Protein AF-X8BFB1-F1 (afdb_monomer_lite)

Foldseek 3Di:
DDFPDFDDDPVLVCVVVVVDDDPDPPDHGTDRTDDDDPDADPDHDDDDD

Sequence (49 aa):
MAVRACGVCRTDLHVAEGDLPVHRKHVTPGHEVVGEVVEVGRTPKTRSR

Organism: NCBI:txid1299334

InterPro domains:
  IPR011032 GroES-like superfamily [SSF50129] (3-42)
  IPR013154 Alcohol dehydrogenase-like, N-terminal [PF08240] (2-43)

pLDDT: mean 92.44, std 6.48, range [68.5, 98.38]

Secondary structure (DSSP, 8-state):
-EEEEEE--HHHHHHHHT-S--SSTTPPP--EEEEE-----SS------

Radius of gyration: 14.37 Å; chains: 1; bounding box: 27×28×35 Å

Structure (mmCIF, N/CA/C/O backbone):
data_AF-X8BFB1-F1
#
_entry.id   AF-X8BFB1-F1
#
loop_
_atom_site.group_PDB
_atom_site.id
_atom_site.type_symbol
_atom_site.label_atom_id
_atom_site.label_alt_id
_atom_site.label_comp_id
_atom_site.label_asym_id
_atom_site.label_entity_id
_atom_site.label_seq_id
_atom_site.pdbx_PDB_ins_code
_atom_site.Cartn_x
_atom_site.Cartn_y
_atom_site.Cartn_z
_atom_site.occupancy
_atom_site.B_iso_or_equiv
_atom_site.auth_seq_id
_atom_site.auth_comp_id
_atom_site.auth_asym_id
_atom_site.auth_atom_id
_atom_site.pdbx_PDB_model_num
ATOM 1 N N . MET A 1 1 ? -9.056 -0.737 9.767 1.00 91.56 1 MET A N 1
ATOM 2 C CA . MET A 1 1 ? -9.129 0.502 8.956 1.00 91.56 1 MET A CA 1
ATOM 3 C C . MET A 1 1 ? -9.779 0.164 7.625 1.00 91.56 1 MET A C 1
ATOM 5 O O . MET A 1 1 ? -9.497 -0.909 7.108 1.00 91.56 1 MET A O 1
ATOM 9 N N . ALA A 1 2 ? -10.626 1.042 7.094 1.00 97.44 2 ALA A N 1
ATOM 10 C CA . ALA A 1 2 ? -11.144 0.960 5.731 1.00 97.44 2 ALA A CA 1
ATOM 11 C C . ALA A 1 2 ? -10.323 1.883 4.819 1.00 97.44 2 ALA A C 1
ATOM 13 O O . ALA A 1 2 ? -10.217 3.080 5.087 1.00 97.44 2 ALA A O 1
ATOM 14 N N . VAL A 1 3 ? -9.718 1.32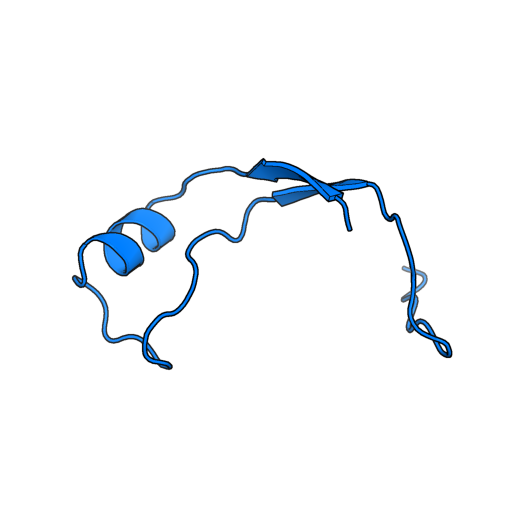5 3.767 1.00 97.44 3 VAL A N 1
ATOM 15 C CA . VAL A 1 3 ? -8.894 2.076 2.807 1.00 97.44 3 VAL A CA 1
ATOM 16 C C . VAL A 1 3 ? -9.795 2.907 1.894 1.00 97.44 3 VAL A C 1
ATOM 18 O O . VAL A 1 3 ? -10.724 2.373 1.297 1.00 97.44 3 VAL A O 1
ATOM 21 N N . ARG A 1 4 ? -9.517 4.211 1.778 1.00 98.38 4 ARG A N 1
ATOM 22 C CA . ARG A 1 4 ? -10.184 5.110 0.819 1.00 98.38 4 ARG A CA 1
ATOM 23 C C . ARG A 1 4 ? -9.363 5.251 -0.459 1.00 98.38 4 ARG A C 1
ATOM 25 O O . ARG A 1 4 ? -9.924 5.234 -1.548 1.00 98.38 4 ARG A O 1
ATOM 32 N N . ALA A 1 5 ? -8.045 5.366 -0.309 1.00 98.12 5 ALA A N 1
ATOM 33 C CA . ALA A 1 5 ? -7.090 5.383 -1.407 1.00 98.12 5 ALA A CA 1
ATOM 34 C C . ALA A 1 5 ? -5.716 4.883 -0.934 1.00 98.12 5 ALA A C 1
ATOM 36 O O . ALA A 1 5 ? -5.388 4.963 0.253 1.00 98.12 5 ALA A O 1
ATOM 37 N N . CYS A 1 6 ? -4.914 4.393 -1.877 1.00 98.38 6 CYS A N 1
ATOM 38 C CA . CYS A 1 6 ? -3.506 4.064 -1.682 1.00 98.38 6 CYS A CA 1
ATOM 39 C C . CYS A 1 6 ? -2.708 4.662 -2.841 1.00 98.38 6 CYS A C 1
ATOM 41 O O . CYS A 1 6 ? -3.078 4.466 -3.999 1.00 98.38 6 CYS A O 1
ATOM 43 N N . GLY A 1 7 ? -1.639 5.393 -2.529 1.00 98.25 7 GLY A N 1
ATOM 44 C CA . GLY A 1 7 ? -0.625 5.763 -3.510 1.00 98.25 7 GLY A CA 1
ATOM 45 C C . GLY A 1 7 ? 0.083 4.523 -4.056 1.00 98.25 7 GLY A C 1
ATOM 46 O O . GLY A 1 7 ? 0.132 3.485 -3.393 1.00 98.25 7 GLY A O 1
ATOM 47 N N . VAL A 1 8 ? 0.593 4.637 -5.281 1.00 97.94 8 VAL A N 1
ATOM 48 C CA . VAL A 1 8 ? 1.456 3.629 -5.903 1.00 97.94 8 VAL A CA 1
ATOM 49 C C . VAL A 1 8 ? 2.810 4.277 -6.118 1.00 97.94 8 VAL A C 1
ATOM 51 O O . VAL A 1 8 ? 2.961 5.149 -6.977 1.00 97.94 8 VAL A O 1
ATOM 54 N N . CYS A 1 9 ? 3.797 3.852 -5.341 1.00 97.31 9 CYS A N 1
ATOM 55 C CA . CYS A 1 9 ? 5.166 4.310 -5.507 1.00 97.31 9 CYS A CA 1
ATOM 56 C C . CYS A 1 9 ? 5.972 3.331 -6.377 1.00 97.31 9 CYS A C 1
ATOM 58 O O . CYS A 1 9 ? 5.503 2.267 -6.788 1.00 97.31 9 CYS A O 1
ATOM 60 N N . ARG A 1 10 ? 7.247 3.654 -6.613 1.00 96.56 10 ARG A N 1
ATOM 61 C CA . ARG A 1 10 ? 8.153 2.782 -7.372 1.00 96.56 10 ARG A CA 1
ATOM 62 C C . ARG A 1 10 ? 8.368 1.412 -6.715 1.00 96.56 10 ARG A C 1
ATOM 64 O O . ARG A 1 10 ? 8.432 0.409 -7.416 1.00 96.56 10 ARG A O 1
ATOM 71 N N .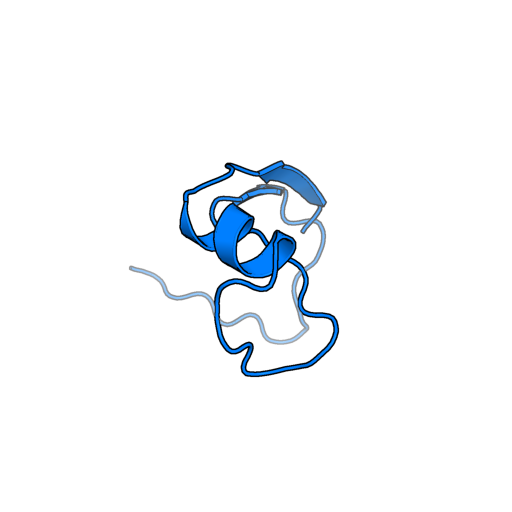 THR A 1 11 ? 8.479 1.351 -5.390 1.00 94.56 11 THR A N 1
ATOM 72 C CA . THR A 1 11 ? 8.705 0.081 -4.681 1.00 94.56 11 THR A CA 1
ATOM 73 C C . THR A 1 11 ? 7.511 -0.859 -4.817 1.00 94.56 11 THR A C 1
ATOM 75 O O . THR A 1 11 ? 7.707 -2.064 -4.934 1.00 94.56 11 THR A O 1
ATOM 78 N N . ASP A 1 12 ? 6.286 -0.327 -4.852 1.00 95.50 12 ASP A N 1
ATOM 79 C CA . ASP A 1 12 ? 5.087 -1.150 -5.027 1.00 95.50 12 ASP A CA 1
ATOM 80 C C . ASP A 1 12 ? 5.094 -1.860 -6.387 1.00 95.50 12 ASP A C 1
ATOM 82 O O . ASP A 1 12 ? 4.767 -3.044 -6.458 1.00 95.50 12 ASP A O 1
ATOM 86 N N . LEU A 1 13 ? 5.546 -1.168 -7.441 1.00 95.38 13 LEU A N 1
ATOM 87 C CA . LEU A 1 13 ? 5.716 -1.747 -8.776 1.00 95.38 13 LEU A CA 1
ATOM 88 C C . LEU A 1 13 ? 6.780 -2.843 -8.782 1.00 95.38 13 LEU A C 1
ATOM 90 O O . LEU A 1 13 ? 6.495 -3.957 -9.201 1.00 95.38 13 LEU A O 1
ATOM 94 N N . HIS A 1 14 ? 7.960 -2.580 -8.218 1.00 94.25 14 HIS A N 1
ATOM 95 C CA . HIS A 1 14 ? 9.014 -3.592 -8.146 1.00 94.25 14 HIS A CA 1
ATOM 96 C C . HIS A 1 14 ? 8.590 -4.858 -7.385 1.00 94.25 14 HIS A C 1
ATOM 98 O O . HIS A 1 14 ? 8.994 -5.965 -7.739 1.00 94.25 14 HIS A O 1
ATOM 104 N N . VAL A 1 1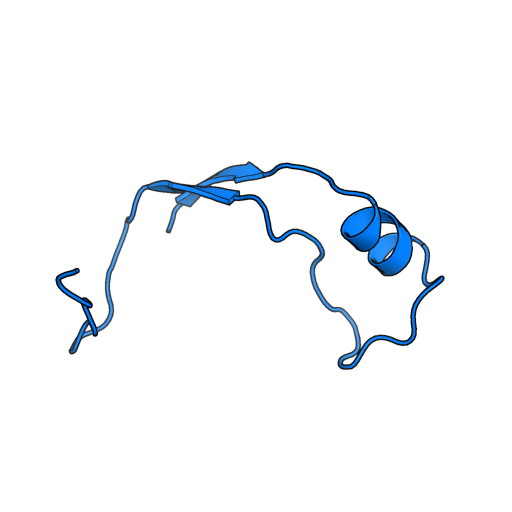5 ? 7.780 -4.717 -6.330 1.00 93.94 15 VAL A N 1
ATOM 105 C CA . VAL A 1 15 ? 7.225 -5.867 -5.601 1.00 93.94 15 VAL A CA 1
ATOM 106 C C . VAL A 1 15 ? 6.189 -6.609 -6.449 1.00 93.94 15 VAL A C 1
ATOM 108 O O . VAL A 1 15 ? 6.190 -7.838 -6.452 1.00 93.94 15 VAL A O 1
ATOM 111 N N . ALA A 1 16 ? 5.322 -5.891 -7.169 1.00 93.19 16 ALA A N 1
ATOM 112 C CA . ALA A 1 16 ? 4.306 -6.487 -8.036 1.00 93.19 16 ALA A CA 1
ATOM 113 C C . ALA A 1 16 ? 4.903 -7.207 -9.260 1.00 93.19 16 ALA A C 1
ATOM 115 O O . ALA A 1 16 ? 4.389 -8.248 -9.664 1.00 93.19 16 ALA A O 1
ATOM 116 N N . GLU A 1 17 ? 5.991 -6.679 -9.821 1.00 93.88 17 GLU A N 1
ATOM 117 C CA . GLU A 1 17 ? 6.692 -7.227 -10.991 1.00 93.88 17 GLU A CA 1
ATOM 118 C C . GLU A 1 17 ? 7.680 -8.348 -10.621 1.00 93.88 17 GLU A C 1
ATOM 120 O O . GLU A 1 17 ? 8.083 -9.132 -11.477 1.00 93.88 17 GLU A O 1
ATOM 125 N N . GLY A 1 18 ? 8.017 -8.490 -9.334 1.00 92.00 18 GLY A N 1
ATOM 126 C CA . GLY A 1 18 ? 8.961 -9.502 -8.853 1.00 92.00 18 GLY A C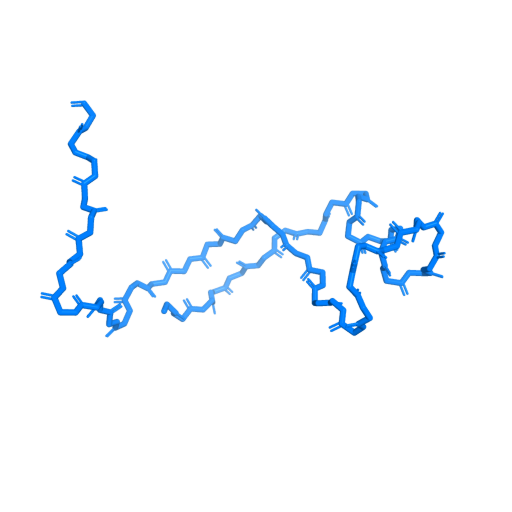A 1
ATOM 127 C C . GLY A 1 18 ? 10.434 -9.110 -9.008 1.00 92.00 18 GLY A C 1
ATOM 128 O O . GLY A 1 18 ? 11.309 -9.957 -8.836 1.00 92.00 18 GLY A O 1
ATOM 129 N N . ASP A 1 19 ? 10.709 -7.833 -9.272 1.00 91.88 19 ASP A N 1
ATOM 130 C CA . ASP A 1 19 ? 12.052 -7.267 -9.453 1.00 91.88 19 ASP A CA 1
ATOM 131 C C . ASP A 1 19 ? 12.850 -7.155 -8.148 1.00 91.88 19 ASP A C 1
ATOM 133 O O . ASP A 1 19 ? 14.069 -6.965 -8.164 1.00 91.88 19 ASP A O 1
ATOM 137 N N . LEU A 1 20 ? 12.174 -7.253 -6.999 1.00 87.56 20 LEU A N 1
ATOM 138 C CA . LEU A 1 20 ? 12.804 -7.220 -5.684 1.00 87.56 20 LEU A CA 1
ATOM 139 C C . LEU A 1 20 ? 12.671 -8.559 -4.951 1.00 87.56 20 LEU A C 1
ATOM 141 O O . LEU A 1 20 ? 11.591 -9.158 -4.935 1.00 87.56 20 LEU A O 1
ATOM 145 N N . PRO A 1 21 ? 13.731 -9.006 -4.248 1.00 87.50 21 PRO A N 1
ATOM 146 C CA . PRO A 1 21 ? 13.629 -10.148 -3.355 1.00 87.50 21 PRO A CA 1
ATOM 147 C C . PRO A 1 21 ? 12.669 -9.815 -2.209 1.00 87.50 21 PRO A C 1
ATOM 149 O O . PRO A 1 21 ? 12.960 -9.002 -1.332 1.00 87.50 21 PRO A O 1
ATOM 152 N N . VAL A 1 22 ? 11.506 -10.462 -2.209 1.00 86.19 22 VAL A N 1
ATOM 153 C CA . VAL A 1 22 ? 10.499 -10.265 -1.166 1.00 86.19 22 VAL A CA 1
ATOM 154 C C . VAL A 1 22 ? 10.862 -11.043 0.098 1.00 86.19 22 VAL A C 1
ATOM 156 O O . VAL A 1 22 ? 11.195 -12.226 0.056 1.00 86.19 22 VAL A O 1
ATOM 159 N N . HIS A 1 23 ? 10.732 -10.400 1.261 1.00 88.38 23 HIS A N 1
ATOM 160 C CA . HIS A 1 23 ? 10.930 -11.069 2.553 1.00 88.38 23 HIS A CA 1
ATOM 161 C C . HIS A 1 23 ? 9.894 -12.169 2.825 1.00 88.38 23 HIS A C 1
ATOM 163 O O . HIS A 1 23 ? 10.154 -13.090 3.598 1.00 88.38 23 HIS A O 1
ATOM 169 N N . ARG A 1 24 ? 8.699 -12.066 2.227 1.00 90.31 24 ARG A N 1
ATOM 170 C CA . ARG A 1 24 ? 7.611 -13.041 2.357 1.00 90.31 24 ARG A CA 1
ATOM 171 C C . ARG A 1 24 ? 6.946 -13.270 1.008 1.00 90.31 24 ARG A C 1
ATOM 173 O O . ARG A 1 24 ? 6.736 -12.328 0.251 1.00 90.31 24 ARG A O 1
ATOM 180 N N . LYS A 1 25 ? 6.581 -14.524 0.740 1.00 88.75 25 LYS A N 1
ATOM 181 C CA . LYS A 1 25 ? 5.791 -14.888 -0.443 1.00 88.75 25 LYS A CA 1
ATOM 182 C C . LYS A 1 25 ? 4.382 -14.299 -0.334 1.00 88.75 25 LYS A C 1
ATOM 184 O O . LYS A 1 25 ? 3.838 -14.249 0.767 1.00 88.75 25 LYS A O 1
ATOM 189 N N . HIS A 1 26 ? 3.801 -13.918 -1.473 1.00 89.75 26 HIS A N 1
ATOM 190 C CA . HIS A 1 26 ? 2.449 -13.343 -1.570 1.00 89.75 26 HIS A CA 1
ATOM 191 C C . HIS A 1 26 ? 2.257 -12.079 -0.717 1.00 89.75 26 HIS A C 1
ATOM 193 O O . HIS A 1 26 ? 1.214 -11.884 -0.099 1.00 89.75 26 HIS A O 1
ATOM 199 N N . VAL A 1 27 ? 3.289 -11.238 -0.640 1.00 93.81 27 VAL A N 1
ATOM 200 C CA . VAL A 1 27 ? 3.168 -9.931 0.004 1.00 93.81 27 VAL A CA 1
ATOM 201 C C . VAL A 1 27 ? 2.225 -9.037 -0.808 1.00 93.81 27 VAL A C 1
ATOM 203 O O . VAL A 1 27 ? 2.305 -8.999 -2.033 1.00 93.81 27 VAL A O 1
ATOM 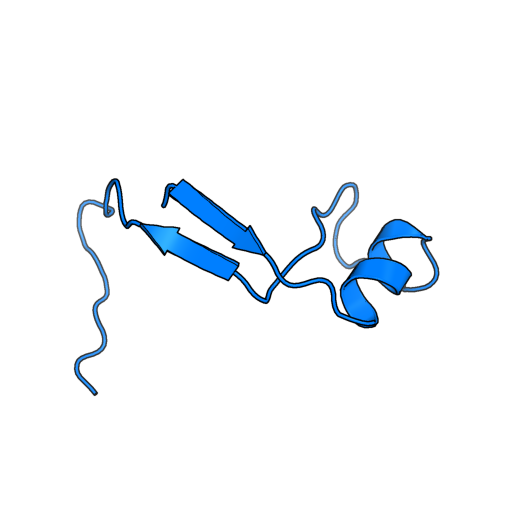206 N N . THR A 1 28 ? 1.334 -8.319 -0.126 1.00 94.50 28 THR A N 1
ATOM 207 C CA . THR A 1 28 ? 0.486 -7.290 -0.740 1.00 94.50 28 THR A CA 1
ATOM 208 C C . THR A 1 28 ? 1.285 -5.985 -0.867 1.00 94.50 28 THR A C 1
ATOM 210 O O . THR A 1 28 ? 1.777 -5.511 0.160 1.00 94.50 28 THR A O 1
ATOM 213 N N . PRO A 1 29 ? 1.431 -5.394 -2.070 1.00 94.50 29 PRO A N 1
ATOM 214 C CA . PRO A 1 29 ? 2.052 -4.078 -2.249 1.00 94.50 29 PRO A CA 1
ATOM 215 C C . PRO A 1 29 ? 1.224 -2.939 -1.633 1.00 94.50 29 PRO A C 1
ATOM 217 O O . PRO A 1 29 ? 0.032 -3.100 -1.367 1.00 94.50 29 PRO A O 1
ATOM 220 N N . GLY A 1 30 ? 1.842 -1.768 -1.472 1.00 95.12 30 GLY A N 1
ATOM 221 C CA . GLY A 1 30 ? 1.213 -0.555 -0.956 1.00 95.12 30 GLY A CA 1
ATOM 222 C C . GLY A 1 30 ? 1.717 -0.168 0.432 1.00 95.12 30 GLY A C 1
ATOM 223 O O . GLY A 1 30 ? 1.781 -0.984 1.354 1.00 95.12 30 GLY A O 1
ATOM 224 N N . HIS A 1 31 ? 2.059 1.108 0.594 1.00 96.44 31 HIS A N 1
ATOM 225 C CA . HIS A 1 31 ? 2.448 1.681 1.889 1.00 96.44 31 HIS A CA 1
ATOM 226 C C . HIS A 1 31 ? 2.128 3.177 2.035 1.00 96.44 31 HIS A C 1
ATOM 228 O O . HIS A 1 31 ? 2.500 3.798 3.029 1.00 96.44 31 HIS A O 1
ATOM 234 N N . GLU A 1 32 ? 1.387 3.747 1.085 1.00 98.06 32 GLU A N 1
ATOM 235 C CA . GLU A 1 32 ? 1.008 5.163 1.049 1.00 98.06 32 GLU A CA 1
ATOM 236 C C . GLU A 1 32 ? -0.518 5.307 1.163 1.00 98.06 32 GLU A C 1
ATOM 238 O O . GLU A 1 32 ? -1.205 5.748 0.244 1.00 98.06 32 GLU A O 1
ATOM 243 N N . VAL A 1 33 ? -1.080 4.850 2.283 1.00 97.88 33 VAL A N 1
ATOM 244 C CA . VAL A 1 33 ? -2.531 4.656 2.441 1.00 97.88 33 VAL A CA 1
ATOM 245 C C . VAL A 1 33 ? -3.197 5.813 3.189 1.00 97.88 33 VAL A C 1
ATOM 247 O O . VAL A 1 33 ? -2.701 6.269 4.219 1.00 97.88 33 VAL A O 1
ATOM 250 N N . VAL A 1 34 ? -4.396 6.199 2.741 1.00 98.25 34 VAL A N 1
ATOM 251 C CA . VAL A 1 34 ? -5.352 7.015 3.508 1.00 98.25 34 VAL A CA 1
ATOM 252 C C . VAL A 1 34 ? -6.679 6.280 3.690 1.00 98.25 34 VAL A C 1
ATOM 254 O O . VAL A 1 34 ? -7.118 5.495 2.843 1.00 98.25 34 VAL A O 1
ATOM 257 N N . GLY A 1 35 ? -7.351 6.528 4.810 1.00 97.44 35 GLY A N 1
ATOM 258 C CA . GLY A 1 35 ? -8.613 5.871 5.118 1.00 97.44 35 GLY A CA 1
ATOM 259 C C . GLY A 1 35 ? -9.083 6.099 6.545 1.00 97.44 35 GLY A C 1
ATOM 260 O O . GLY A 1 35 ? -8.529 6.915 7.278 1.00 97.44 35 GLY A O 1
ATOM 261 N N . GLU A 1 36 ? -10.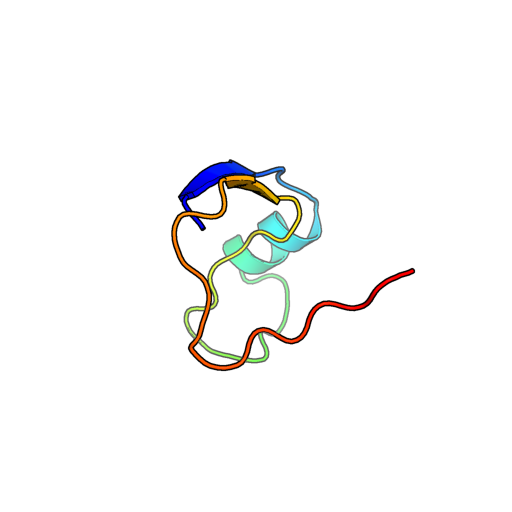116 5.361 6.926 1.00 98.12 36 GLU A N 1
ATOM 262 C CA . GLU A 1 36 ? -10.846 5.565 8.176 1.00 98.12 36 GLU A CA 1
ATOM 263 C C . GLU A 1 36 ? -10.596 4.429 9.168 1.00 98.12 36 GLU A C 1
ATOM 265 O O . GLU A 1 36 ? -10.573 3.242 8.822 1.00 98.12 36 GLU A O 1
ATOM 270 N N . VAL A 1 37 ? -10.423 4.781 10.439 1.00 95.44 37 VAL A N 1
ATOM 271 C CA . VAL A 1 37 ? -10.333 3.799 11.521 1.00 95.44 37 VAL A CA 1
ATOM 272 C C . VAL A 1 37 ? -11.737 3.267 11.805 1.00 95.44 37 VAL A C 1
ATOM 274 O O . VAL A 1 37 ? -12.569 3.983 12.343 1.00 95.44 37 VAL A O 1
ATOM 277 N N . VAL A 1 38 ? -11.998 2.011 11.435 1.00 97.44 38 VAL A N 1
ATOM 278 C CA . VAL A 1 38 ? -13.296 1.343 11.672 1.00 97.44 38 VAL A CA 1
ATOM 279 C C . VAL A 1 38 ? -13.344 0.556 12.983 1.00 97.44 38 VAL A C 1
ATOM 281 O O . VAL A 1 38 ? -14.416 0.319 13.519 1.00 97.44 38 VAL A O 1
ATOM 284 N N . GLU A 1 39 ? -12.183 0.158 13.501 1.00 96.44 39 GLU A N 1
ATOM 285 C CA . GLU A 1 39 ? -12.034 -0.582 14.754 1.00 96.44 39 GLU A CA 1
ATOM 286 C C . GLU A 1 39 ? -10.598 -0.399 15.267 1.00 96.44 39 GLU A C 1
ATOM 288 O O . GLU A 1 39 ? -9.669 -0.192 14.474 1.00 96.44 39 GLU A O 1
ATOM 293 N N . VAL A 1 40 ? -10.417 -0.489 16.585 1.00 93.81 40 VAL A N 1
ATOM 294 C CA . VAL A 1 40 ? -9.113 -0.554 17.252 1.00 93.81 40 VAL A CA 1
ATOM 295 C C . VAL A 1 40 ? -9.048 -1.789 18.148 1.00 93.81 40 VAL A C 1
ATOM 297 O O . VAL A 1 40 ? -10.059 -2.223 18.692 1.00 93.81 40 VAL A O 1
ATOM 300 N N . GLY A 1 41 ? -7.851 -2.350 18.333 1.00 92.31 41 GLY A N 1
ATOM 301 C CA . GLY A 1 41 ? -7.661 -3.483 19.244 1.00 92.31 41 GLY A CA 1
ATOM 302 C C . GLY A 1 41 ? -7.953 -3.120 20.707 1.00 92.31 41 GLY A C 1
ATOM 303 O O . GLY A 1 41 ? -7.947 -1.949 21.076 1.00 92.31 41 GLY A O 1
ATOM 304 N N . ARG A 1 42 ? -8.143 -4.136 21.563 1.00 93.31 42 ARG A N 1
ATOM 305 C CA . ARG A 1 42 ? -8.538 -3.985 22.983 1.00 93.31 42 ARG A CA 1
ATOM 306 C C . ARG A 1 42 ? -7.626 -3.070 23.810 1.00 93.31 42 ARG A C 1
ATOM 308 O O . ARG A 1 42 ? -8.073 -2.449 24.767 1.00 93.31 42 ARG A O 1
ATOM 315 N N . THR A 1 43 ? -6.348 -3.006 23.458 1.00 91.94 43 THR A N 1
ATOM 316 C CA . THR A 1 43 ? -5.333 -2.159 24.095 1.00 91.94 43 THR A CA 1
ATOM 317 C C . THR A 1 43 ? -4.602 -1.354 23.020 1.00 91.94 43 THR A C 1
ATOM 319 O O . THR A 1 43 ? -3.481 -1.700 22.630 1.00 91.94 43 THR A O 1
ATOM 322 N N . PRO A 1 44 ? -5.230 -0.290 22.489 1.00 83.94 44 PRO A N 1
ATOM 323 C CA . PRO A 1 44 ? -4.651 0.476 21.403 1.00 83.94 44 PRO A CA 1
ATOM 324 C C . PRO A 1 44 ? -3.443 1.263 21.912 1.00 83.94 44 PRO A C 1
ATOM 326 O O . PRO A 1 44 ? -3.508 2.007 22.889 1.00 83.94 44 PRO A O 1
ATOM 329 N N . LYS A 1 45 ? -2.306 1.088 21.241 1.00 84.50 45 LYS A N 1
ATOM 330 C CA . LYS A 1 45 ? -1.083 1.844 21.513 1.00 84.50 45 LYS A CA 1
ATOM 331 C C . LYS A 1 45 ? -1.159 3.158 20.742 1.00 84.50 45 LYS A C 1
ATOM 333 O O . LYS A 1 45 ? -0.720 3.233 19.599 1.00 84.50 45 LYS A O 1
ATOM 338 N N . THR A 1 46 ? -1.721 4.195 21.352 1.00 82.19 46 THR A N 1
ATOM 339 C CA . THR A 1 46 ? -1.655 5.550 20.796 1.00 82.19 46 THR A CA 1
ATOM 340 C C . THR A 1 46 ? -0.389 6.231 21.295 1.00 82.19 46 THR A C 1
ATOM 342 O O . THR A 1 46 ? -0.211 6.409 22.499 1.00 82.19 46 THR A O 1
ATOM 345 N N . ARG A 1 47 ? 0.502 6.625 20.383 1.00 78.44 47 ARG A N 1
ATOM 346 C CA . ARG A 1 47 ? 1.553 7.590 20.711 1.00 78.44 47 ARG A CA 1
ATOM 347 C C . ARG A 1 47 ? 0.924 8.981 20.679 1.00 78.44 47 ARG A C 1
ATOM 349 O O . ARG A 1 47 ? 0.588 9.460 19.599 1.00 78.44 47 ARG A O 1
ATOM 356 N N . SER A 1 48 ? 0.746 9.610 21.841 1.00 72.62 48 SER A N 1
ATOM 357 C CA . SER A 1 48 ? 0.657 11.071 21.887 1.00 72.62 48 SER A CA 1
ATOM 358 C C . SER A 1 48 ? 2.004 11.598 21.407 1.00 72.62 48 SER A C 1
ATOM 360 O O . SER A 1 48 ? 3.038 11.098 21.855 1.00 72.62 48 SER A O 1
ATOM 362 N N . ARG A 1 49 ? 1.987 12.502 20.428 1.00 68.50 49 ARG A N 1
ATOM 363 C CA . ARG A 1 49 ? 3.211 13.166 19.972 1.00 68.50 49 ARG A CA 1
ATOM 364 C C . ARG A 1 49 ? 3.928 13.833 21.138 1.00 68.50 49 ARG A C 1
ATOM 366 O O . ARG A 1 49 ? 3.214 14.322 22.041 1.00 68.50 49 ARG A O 1
#